Protein AF-A0A0F9JFP1-F1 (afdb_monomer)

Foldseek 3Di:
DDKDKDKDKDFDWDFDDADPVGTDTDGPDIFIKIKMKDKDQLPDPVSVVVQVVVCVVLVWDWDADPVRNMIMTIDIDPHTD

Mean predicted aligned error: 6.81 Å

Secondary structure (DSSP, 8-state):
-EEEEEEEEEEEEEEEEEETTEEEEEEEEEEEEEEEEEEEETT-HHHHHHHHHHHHHHT---EEETTTTEEEEEEE-SS--

Organism: NCBI:txid412755

Structure (mmCIF, N/CA/C/O backbone):
data_AF-A0A0F9JFP1-F1
#
_entry.id   AF-A0A0F9JFP1-F1
#
loop_
_atom_site.group_PDB
_atom_site.id
_atom_site.type_symbol
_atom_site.label_atom_id
_atom_site.label_alt_id
_atom_site.label_comp_id
_atom_site.label_asym_id
_atom_site.label_entity_id
_atom_site.label_seq_id
_atom_site.pdbx_PDB_ins_code
_atom_site.Cartn_x
_atom_site.Cartn_y
_atom_site.Cartn_z
_atom_site.occupancy
_atom_site.B_iso_or_equiv
_atom_site.auth_seq_id
_atom_site.auth_comp_id
_atom_site.auth_asym_id
_atom_site.auth_atom_id
_atom_site.pdbx_PDB_model_num
ATOM 1 N N . MET A 1 1 ? 14.082 3.470 -9.022 1.00 82.06 1 MET A N 1
ATOM 2 C CA . MET A 1 1 ? 13.096 3.173 -7.953 1.00 82.06 1 MET A CA 1
ATOM 3 C C . MET A 1 1 ? 13.450 3.857 -6.637 1.00 82.06 1 MET A C 1
ATOM 5 O O . MET A 1 1 ? 14.628 3.955 -6.313 1.00 82.06 1 MET A O 1
ATOM 9 N N . THR A 1 2 ? 12.440 4.266 -5.866 1.00 89.81 2 THR A N 1
ATOM 10 C CA . THR A 1 2 ? 12.593 4.919 -4.556 1.00 89.81 2 THR A CA 1
ATOM 11 C C . THR A 1 2 ? 11.703 4.239 -3.519 1.00 89.81 2 THR A C 1
ATOM 13 O O . THR A 1 2 ? 10.533 3.967 -3.779 1.00 89.81 2 THR A O 1
ATOM 16 N N . TRP A 1 3 ? 12.249 3.971 -2.332 1.00 89.88 3 TRP A N 1
ATOM 17 C CA . TRP A 1 3 ? 11.514 3.390 -1.208 1.00 89.88 3 TRP A CA 1
ATOM 18 C C . TRP A 1 3 ? 11.259 4.444 -0.137 1.00 89.88 3 TRP A C 1
ATOM 20 O O . TRP A 1 3 ? 12.177 5.151 0.276 1.00 89.88 3 TRP A O 1
ATOM 30 N N . THR A 1 4 ? 10.020 4.532 0.338 1.00 91.19 4 THR A N 1
ATOM 31 C CA . THR A 1 4 ? 9.640 5.416 1.444 1.00 91.19 4 THR A CA 1
ATOM 32 C C . THR A 1 4 ? 8.746 4.678 2.429 1.00 91.19 4 THR A C 1
ATOM 34 O O . THR A 1 4 ? 7.962 3.810 2.053 1.00 91.19 4 THR A O 1
ATOM 37 N N . THR A 1 5 ? 8.858 5.010 3.711 1.00 89.88 5 THR A N 1
ATOM 38 C CA . THR A 1 5 ? 8.022 4.433 4.768 1.00 89.88 5 THR A CA 1
ATOM 39 C C . THR A 1 5 ? 7.334 5.544 5.532 1.00 89.88 5 THR A C 1
ATOM 41 O O . THR A 1 5 ? 7.991 6.493 5.957 1.00 89.88 5 THR A O 1
ATOM 44 N N . ARG A 1 6 ? 6.029 5.409 5.755 1.00 90.50 6 ARG A N 1
ATOM 45 C CA . ARG A 1 6 ? 5.246 6.324 6.589 1.00 90.50 6 ARG A CA 1
ATOM 46 C C . ARG A 1 6 ? 4.433 5.550 7.613 1.00 90.50 6 ARG A C 1
ATOM 48 O O . ARG A 1 6 ? 4.072 4.396 7.391 1.00 90.50 6 ARG A O 1
ATOM 55 N N . VAL A 1 7 ? 4.131 6.196 8.732 1.00 86.75 7 VAL A N 1
ATOM 56 C CA . VAL A 1 7 ? 3.198 5.670 9.731 1.00 86.75 7 VAL A CA 1
ATOM 57 C C . VAL A 1 7 ? 1.870 6.393 9.551 1.00 86.75 7 VAL A C 1
ATOM 59 O O . VAL A 1 7 ? 1.835 7.621 9.522 1.00 86.75 7 VAL A O 1
ATOM 62 N N . ALA A 1 8 ? 0.788 5.638 9.399 1.00 85.62 8 ALA A N 1
ATOM 63 C CA . ALA A 1 8 ? -0.566 6.167 9.308 1.00 85.62 8 ALA A CA 1
ATOM 64 C C . ALA A 1 8 ? -1.381 5.700 10.515 1.00 85.62 8 ALA A C 1
ATOM 66 O O . ALA A 1 8 ? -1.314 4.534 10.889 1.00 85.62 8 ALA A O 1
ATOM 67 N N . SER A 1 9 ? -2.164 6.597 11.113 1.00 84.25 9 SER A N 1
ATOM 68 C CA . SER A 1 9 ? -3.063 6.259 12.219 1.00 84.25 9 SER A CA 1
ATOM 69 C C . SER A 1 9 ? -4.501 6.226 11.716 1.00 84.25 9 SER A C 1
ATOM 71 O O . SER A 1 9 ? -4.963 7.196 11.111 1.00 84.25 9 SER A O 1
ATOM 73 N N . ARG A 1 10 ? -5.213 5.120 11.949 1.00 84.38 10 ARG A N 1
ATOM 74 C CA . ARG A 1 10 ? -6.632 4.977 11.608 1.00 84.38 10 ARG A CA 1
ATOM 75 C C . ARG A 1 10 ? -7.455 4.832 12.893 1.00 84.38 10 ARG A C 1
ATOM 77 O O . ARG A 1 10 ? -7.217 3.889 13.652 1.00 84.38 10 ARG A O 1
ATOM 84 N N . PRO A 1 11 ? -8.426 5.726 13.148 1.00 87.62 11 PRO A N 1
ATOM 85 C CA . PRO A 1 11 ? -9.369 5.540 14.240 1.00 87.62 11 PRO A CA 1
ATOM 86 C C . PRO A 1 11 ? -10.310 4.370 13.936 1.00 87.62 11 PRO A C 1
ATOM 88 O O . PRO A 1 11 ? -10.807 4.228 12.815 1.00 87.62 11 PRO A O 1
ATOM 91 N N . ILE A 1 12 ? -10.553 3.545 14.948 1.00 87.00 12 ILE A N 1
ATOM 92 C CA . ILE A 1 12 ? -11.607 2.537 14.954 1.00 87.00 12 ILE A CA 1
ATOM 93 C C . ILE A 1 12 ? -12.785 3.115 15.717 1.00 87.00 12 ILE A C 1
ATOM 95 O O . ILE A 1 12 ? -12.646 3.632 16.828 1.00 87.00 12 ILE A O 1
ATOM 99 N N . PHE A 1 13 ? -13.942 3.048 15.075 1.00 89.75 13 PHE A N 1
ATOM 100 C CA . PHE A 1 13 ? -15.183 3.572 15.602 1.00 89.75 13 PHE A CA 1
ATOM 101 C C . PHE A 1 13 ? -16.102 2.421 15.983 1.00 89.75 13 PHE A C 1
ATOM 103 O O . PHE A 1 13 ? -16.310 1.505 15.190 1.00 89.75 13 PHE A O 1
ATOM 110 N N . GLN A 1 14 ? -16.691 2.519 17.167 1.00 91.00 14 GLN A N 1
ATOM 111 C CA . GLN A 1 14 ? -17.745 1.631 17.623 1.00 91.00 14 GLN A CA 1
ATOM 112 C C . GLN A 1 14 ? -19.071 2.386 17.587 1.00 91.00 14 GLN A C 1
ATOM 114 O O . GLN A 1 14 ? -19.155 3.542 18.020 1.00 91.00 14 GLN A O 1
ATOM 119 N N . TRP A 1 15 ? -20.110 1.749 17.049 1.00 92.31 15 TRP A N 1
ATOM 120 C CA . TRP A 1 15 ? -21.455 2.313 17.085 1.00 92.31 15 TRP A CA 1
ATOM 121 C C . TRP A 1 15 ? -21.917 2.439 18.540 1.00 92.31 15 TRP A C 1
ATOM 123 O O . TRP A 1 15 ? -21.821 1.489 19.314 1.00 92.31 15 TRP A O 1
ATOM 133 N N . ALA A 1 16 ? -22.376 3.631 18.913 1.00 91.31 16 ALA A N 1
ATOM 134 C CA . ALA A 1 16 ? -22.793 3.951 20.275 1.00 91.31 16 ALA A CA 1
ATOM 135 C C . ALA A 1 16 ? -24.319 4.013 20.425 1.00 91.31 16 ALA A C 1
ATOM 137 O O . ALA A 1 16 ? -24.834 3.803 21.520 1.00 91.31 16 ALA A O 1
ATOM 138 N N . GLY A 1 17 ? -25.039 4.344 19.353 1.00 92.75 17 GLY A N 1
ATOM 139 C CA . GLY A 1 17 ? -26.489 4.516 19.367 1.00 92.75 17 GLY A CA 1
ATOM 140 C C . GLY A 1 17 ? -26.967 5.451 18.260 1.00 92.75 17 GLY A C 1
ATOM 141 O O . GLY A 1 17 ? -26.168 6.162 17.654 1.00 92.75 17 GLY A O 1
ATOM 142 N N . THR A 1 18 ? -28.277 5.511 18.045 1.00 94.81 18 THR A N 1
ATOM 143 C CA . THR A 1 18 ? -28.913 6.423 17.079 1.00 94.81 18 THR A CA 1
ATOM 144 C C . THR A 1 18 ? -29.789 7.423 17.830 1.00 94.81 18 THR A C 1
ATOM 146 O O . THR A 1 18 ? -30.494 7.051 18.768 1.00 94.81 18 THR A O 1
ATOM 149 N N . ASN A 1 19 ? -29.746 8.702 17.453 1.00 90.56 19 ASN A N 1
ATOM 150 C CA . ASN A 1 19 ? -30.662 9.723 17.968 1.00 90.56 19 ASN A CA 1
ATOM 151 C C . ASN A 1 19 ? -31.360 10.471 16.819 1.00 90.56 19 ASN A C 1
ATOM 153 O O . ASN A 1 19 ? -31.170 10.151 15.649 1.00 90.56 19 ASN A O 1
ATOM 157 N N . GLN A 1 20 ? -32.154 11.495 17.146 1.00 92.00 20 GLN A N 1
ATOM 158 C CA . GLN A 1 20 ? -32.866 12.329 16.162 1.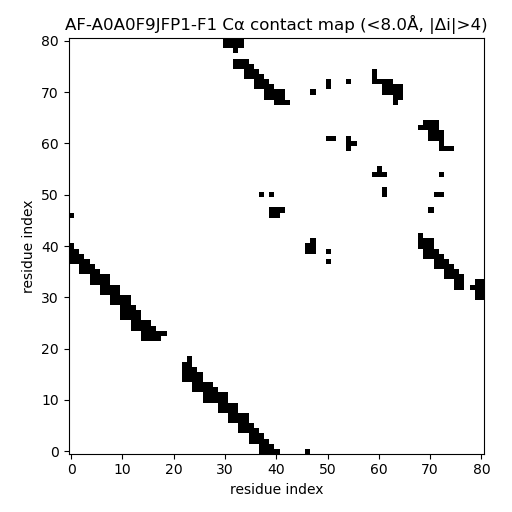00 92.00 20 GLN A CA 1
ATOM 159 C C . GLN A 1 20 ? -31.954 13.040 15.138 1.00 92.00 20 GLN A C 1
ATOM 161 O O . GLN A 1 20 ? -32.447 13.583 14.156 1.00 92.00 20 GLN A O 1
ATOM 166 N N . HIS A 1 21 ? -30.636 13.056 15.366 1.00 83.88 21 HIS A N 1
ATOM 167 C CA . HIS A 1 21 ? -29.626 13.634 14.477 1.00 83.88 21 HIS A CA 1
ATOM 168 C C . HIS A 1 21 ? -28.806 12.567 13.727 1.00 83.88 21 HIS A C 1
ATOM 170 O O . HIS A 1 21 ? -27.852 12.918 13.036 1.00 83.88 21 HIS A O 1
ATOM 176 N N . GLY A 1 22 ?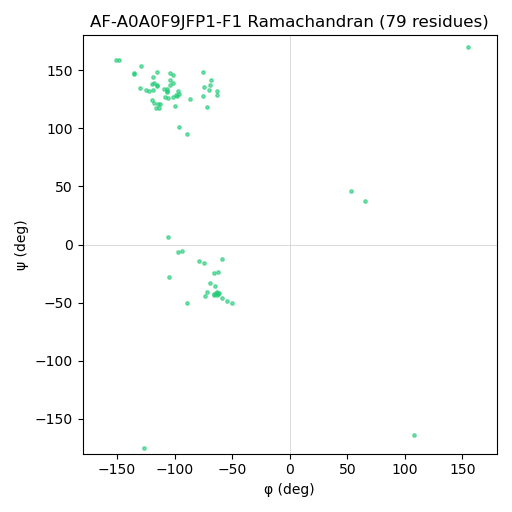 -29.169 11.285 13.846 1.00 92.31 22 GLY A N 1
ATOM 177 C CA . GLY A 1 22 ? -28.532 10.165 13.155 1.00 92.31 22 GLY A CA 1
ATOM 178 C C . GLY A 1 22 ? -27.686 9.268 14.059 1.00 92.31 22 GLY A C 1
ATOM 179 O O . GLY A 1 22 ? -27.806 9.272 15.289 1.00 92.31 22 GLY A O 1
ATOM 180 N N . ASP A 1 23 ? -26.846 8.454 13.424 1.00 94.00 23 ASP A N 1
ATOM 181 C CA . ASP A 1 23 ? -25.993 7.489 14.109 1.00 94.00 23 ASP A CA 1
ATOM 182 C C . ASP A 1 23 ? -24.811 8.164 14.798 1.00 94.00 23 ASP A C 1
ATOM 184 O O . ASP A 1 23 ? -24.107 9.006 14.236 1.00 94.00 23 ASP A O 1
ATOM 188 N N . ARG A 1 24 ? -24.559 7.743 16.034 1.00 90.81 24 ARG A N 1
ATOM 189 C CA . ARG A 1 24 ? -23.429 8.184 16.838 1.00 90.81 24 ARG A CA 1
ATOM 190 C C . ARG A 1 24 ? -22.413 7.064 16.924 1.00 90.81 24 ARG A C 1
ATOM 192 O O . ARG A 1 24 ? -22.729 5.939 17.303 1.00 90.81 24 ARG A O 1
ATOM 199 N N . TYR A 1 25 ? -21.168 7.422 16.657 1.00 92.56 25 TYR A N 1
ATOM 200 C CA . TYR A 1 25 ? -20.025 6.534 16.770 1.00 92.56 25 TYR A CA 1
ATOM 201 C C . TYR A 1 25 ? -19.043 7.101 17.795 1.00 92.56 25 TYR A C 1
ATOM 203 O O . TYR A 1 25 ? -18.797 8.309 17.827 1.00 92.56 25 TYR A O 1
ATOM 211 N N . LYS A 1 26 ? -18.484 6.240 18.644 1.00 91.31 26 LYS A N 1
ATOM 212 C CA . LYS A 1 26 ? -17.422 6.588 19.592 1.00 91.31 26 LYS A CA 1
ATOM 213 C C . LYS A 1 26 ? -16.094 6.047 19.070 1.00 91.31 26 LYS A C 1
ATOM 215 O O . LYS A 1 26 ? -16.049 4.949 18.527 1.00 91.31 26 LYS A O 1
ATOM 220 N N . ILE A 1 27 ? -15.015 6.810 19.239 1.00 89.06 27 ILE A N 1
ATOM 221 C CA . ILE A 1 27 ? -13.661 6.308 18.975 1.00 89.06 27 ILE A CA 1
ATOM 222 C C . ILE A 1 27 ? -13.313 5.315 20.083 1.00 89.06 27 ILE A C 1
ATOM 224 O O . ILE A 1 27 ? -13.286 5.690 21.256 1.00 89.06 27 ILE A O 1
ATOM 228 N N . GLU A 1 28 ? -13.076 4.067 19.703 1.00 89.06 28 GLU A N 1
ATOM 229 C CA . GLU A 1 28 ? -12.700 2.987 20.614 1.00 89.06 28 GLU A CA 1
ATOM 230 C C . GLU A 1 28 ? -11.178 2.928 20.767 1.00 89.06 28 GLU A C 1
ATOM 232 O O . GLU A 1 28 ? -10.650 2.991 21.873 1.00 89.06 28 GLU A O 1
ATOM 237 N N . GLU A 1 29 ? -10.469 2.909 19.639 1.00 87.25 29 GLU A N 1
ATOM 238 C CA . GLU A 1 29 ? -9.015 2.779 19.587 1.00 87.25 29 GLU A CA 1
ATOM 239 C C . GLU A 1 29 ? -8.457 3.538 18.372 1.00 87.25 29 GLU A C 1
ATOM 241 O O . GLU A 1 29 ? -9.162 3.806 17.394 1.00 87.25 29 GLU A O 1
ATOM 246 N N . ARG A 1 30 ? -7.167 3.882 18.406 1.00 85.06 30 ARG A N 1
ATOM 247 C CA . ARG A 1 30 ? -6.413 4.317 17.225 1.00 85.06 30 ARG A CA 1
ATOM 248 C C . ARG A 1 30 ? -5.354 3.276 16.906 1.00 85.06 30 ARG A C 1
ATOM 250 O O . ARG A 1 30 ? -4.444 3.078 17.701 1.00 85.06 30 ARG A O 1
ATOM 257 N N . LYS A 1 31 ? -5.451 2.656 15.730 1.00 86.31 31 LYS A N 1
ATOM 258 C CA . LYS A 1 31 ? -4.447 1.697 15.258 1.00 86.31 31 LYS A CA 1
ATOM 259 C C . LYS A 1 31 ? -3.450 2.390 14.346 1.00 86.31 31 LYS A C 1
ATOM 261 O O . LYS A 1 31 ? -3.847 3.076 13.402 1.00 86.31 31 LYS A O 1
ATOM 266 N N . ASN A 1 32 ? -2.164 2.204 14.622 1.00 86.25 32 ASN A N 1
ATOM 267 C CA . ASN A 1 32 ? -1.093 2.723 13.782 1.00 86.25 32 ASN A CA 1
ATOM 268 C C . ASN A 1 32 ? -0.611 1.638 12.829 1.00 86.25 32 ASN A C 1
ATOM 270 O O . ASN A 1 32 ? -0.314 0.529 13.253 1.00 86.25 32 ASN A O 1
ATOM 274 N N . PHE A 1 33 ? -0.482 1.969 11.554 1.00 85.94 33 PHE A N 1
ATOM 275 C CA . PHE A 1 33 ? -0.017 1.072 10.507 1.00 85.94 33 PHE A CA 1
ATOM 276 C C . PHE A 1 33 ? 1.273 1.621 9.914 1.00 85.94 33 PHE A C 1
ATOM 278 O O . PHE A 1 33 ? 1.390 2.826 9.670 1.00 85.94 33 PHE A O 1
ATOM 285 N N . ARG A 1 34 ? 2.241 0.742 9.644 1.00 87.25 34 ARG A N 1
ATOM 286 C CA . ARG A 1 34 ? 3.383 1.088 8.792 1.00 87.25 34 ARG A CA 1
ATOM 287 C C . ARG A 1 34 ? 2.995 0.828 7.348 1.00 87.25 34 ARG A C 1
ATOM 289 O O . ARG A 1 34 ? 2.584 -0.276 7.002 1.00 87.25 34 ARG A O 1
ATOM 296 N N . ILE A 1 35 ? 3.144 1.855 6.526 1.00 90.19 35 ILE A N 1
ATOM 297 C CA . ILE A 1 35 ? 2.924 1.795 5.088 1.00 90.19 35 ILE A CA 1
ATOM 298 C C . ILE A 1 35 ? 4.278 1.976 4.422 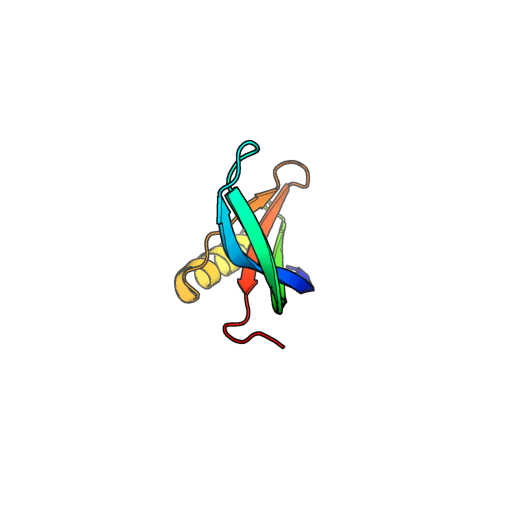1.00 90.19 35 ILE A C 1
ATOM 300 O O . ILE A 1 35 ? 4.956 2.987 4.622 1.00 90.19 35 ILE A O 1
ATOM 304 N N . ALA A 1 36 ? 4.666 0.984 3.637 1.00 91.62 36 ALA A N 1
ATOM 305 C CA . ALA A 1 36 ? 5.812 1.055 2.758 1.00 91.62 36 ALA A CA 1
ATOM 306 C C . ALA A 1 36 ? 5.347 1.385 1.339 1.00 91.62 36 ALA A C 1
ATOM 308 O O . ALA A 1 36 ? 4.477 0.703 0.805 1.00 91.62 36 ALA A O 1
ATOM 309 N N . LYS A 1 37 ? 5.934 2.416 0.733 1.00 93.38 37 LYS A N 1
ATOM 310 C CA . LYS A 1 37 ? 5.663 2.846 -0.638 1.00 93.38 37 LYS A CA 1
ATOM 311 C C . LYS A 1 37 ? 6.922 2.673 -1.481 1.00 93.38 37 LYS A C 1
ATOM 313 O O . LYS A 1 37 ? 7.932 3.334 -1.227 1.00 93.38 37 LYS A O 1
ATOM 318 N N . LEU A 1 38 ? 6.836 1.815 -2.494 1.00 94.38 38 LEU A N 1
ATOM 319 C CA . LEU A 1 38 ? 7.845 1.688 -3.545 1.00 94.38 38 LEU A CA 1
ATOM 320 C C . LEU A 1 38 ? 7.355 2.445 -4.770 1.00 94.38 38 LEU A C 1
ATOM 322 O O . LEU A 1 38 ? 6.307 2.099 -5.309 1.00 94.38 38 LEU A O 1
ATOM 326 N N . SER A 1 39 ? 8.103 3.452 -5.207 1.00 94.25 39 SER A N 1
ATOM 327 C CA . SER A 1 39 ? 7.785 4.241 -6.392 1.00 94.25 39 SER A CA 1
ATOM 328 C C . SER A 1 39 ? 8.818 4.071 -7.503 1.00 94.25 39 SER A C 1
ATOM 330 O O . SER A 1 39 ? 10.015 3.870 -7.275 1.00 94.25 39 SER A O 1
ATOM 332 N N . SER A 1 40 ? 8.339 4.171 -8.735 1.00 94.44 40 SER A N 1
ATOM 333 C CA . SER A 1 40 ? 9.113 4.122 -9.967 1.00 94.44 40 SER A CA 1
ATOM 334 C C . SER A 1 40 ? 8.652 5.219 -10.917 1.00 94.44 40 SER A C 1
ATOM 336 O O . SER A 1 40 ? 7.471 5.547 -10.970 1.00 94.44 40 SER A O 1
ATOM 338 N N . ASN A 1 41 ? 9.573 5.749 -11.717 1.00 93.50 41 ASN A N 1
ATOM 339 C CA . ASN A 1 41 ? 9.211 6.587 -12.853 1.00 93.50 41 ASN A CA 1
ATOM 340 C C . ASN A 1 41 ? 8.558 5.714 -13.941 1.00 93.50 41 ASN A C 1
ATOM 342 O O . ASN A 1 41 ? 9.103 4.661 -14.284 1.00 93.50 41 ASN A O 1
ATOM 346 N N . CYS A 1 42 ? 7.429 6.152 -14.500 1.00 91.69 42 CYS A N 1
ATOM 347 C CA . CYS A 1 42 ? 6.713 5.422 -15.551 1.00 91.69 42 CYS A CA 1
ATOM 348 C C . CYS A 1 42 ? 7.538 5.240 -16.839 1.00 91.69 42 CYS A C 1
ATOM 350 O O . CYS A 1 42 ? 7.305 4.293 -17.584 1.00 91.69 42 CYS A O 1
ATOM 352 N N . ASN A 1 43 ? 8.525 6.105 -17.091 1.00 91.94 43 ASN A N 1
ATOM 353 C CA . ASN A 1 43 ? 9.387 6.034 -18.275 1.00 91.94 43 ASN A CA 1
ATOM 354 C C . ASN A 1 43 ? 10.495 4.972 -18.160 1.00 91.94 43 ASN A C 1
ATOM 356 O O . ASN A 1 43 ? 11.135 4.633 -19.154 1.00 91.94 43 ASN A O 1
ATOM 360 N N . SER A 1 44 ? 10.748 4.445 -16.958 1.00 92.75 44 SER A N 1
ATOM 361 C CA . SER A 1 44 ? 11.768 3.418 -16.738 1.00 92.75 44 SER A CA 1
ATOM 362 C C . SER A 1 44 ? 11.165 2.024 -16.910 1.00 92.75 44 SER A C 1
ATOM 364 O O . SER A 1 44 ? 10.607 1.452 -15.975 1.00 92.75 44 S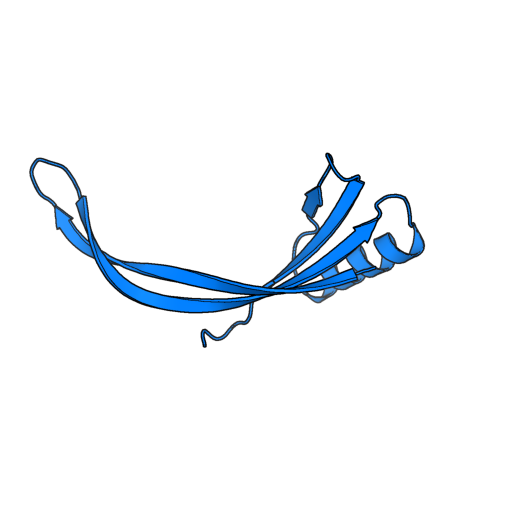ER A O 1
ATOM 366 N N . VAL A 1 45 ? 11.303 1.455 -18.112 1.00 93.12 45 VAL A N 1
ATOM 367 C CA . VAL A 1 45 ? 10.873 0.079 -18.433 1.00 93.12 45 VAL A CA 1
ATOM 368 C C . VAL A 1 45 ? 11.386 -0.973 -17.431 1.00 93.12 45 VAL A C 1
ATOM 370 O O . VAL A 1 45 ? 10.555 -1.740 -16.937 1.00 93.12 45 VAL A O 1
ATOM 373 N N . PRO A 1 46 ? 12.692 -1.042 -17.087 1.00 94.94 46 PRO A N 1
ATOM 374 C CA . PRO A 1 46 ? 13.177 -2.071 -16.162 1.00 94.94 46 PRO A CA 1
ATOM 375 C C . PRO A 1 46 ? 12.593 -1.909 -14.752 1.00 94.94 46 PRO A C 1
ATOM 377 O O . PRO A 1 46 ? 12.274 -2.901 -14.085 1.00 94.94 46 PRO A O 1
ATOM 380 N N . ASP A 1 47 ? 12.388 -0.666 -14.307 1.00 92.75 47 ASP A N 1
ATOM 381 C CA . ASP A 1 47 ? 11.813 -0.429 -12.989 1.00 92.75 47 ASP A CA 1
ATOM 382 C C . ASP A 1 47 ? 10.318 -0.794 -12.957 1.00 92.75 47 ASP A C 1
ATOM 384 O O . ASP A 1 47 ? 9.849 -1.433 -12.014 1.00 92.75 47 ASP A O 1
ATOM 388 N N . MET A 1 48 ? 9.575 -0.456 -14.016 1.00 94.00 48 MET A N 1
ATOM 389 C CA . MET A 1 48 ? 8.160 -0.807 -14.166 1.00 94.00 48 MET A CA 1
ATOM 390 C C . MET A 1 48 ? 7.934 -2.320 -14.199 1.00 94.00 48 MET A C 1
ATOM 392 O O . MET A 1 48 ? 7.019 -2.814 -13.543 1.00 94.00 48 MET A O 1
ATOM 396 N N . GLN A 1 49 ? 8.784 -3.074 -14.903 1.00 94.94 49 GLN A N 1
ATOM 397 C CA . GLN A 1 49 ? 8.718 -4.540 -14.912 1.00 94.94 49 GLN A CA 1
ATOM 398 C C . GLN A 1 49 ? 8.874 -5.116 -13.504 1.00 94.94 49 GLN A C 1
ATOM 400 O O . GLN A 1 49 ? 8.084 -5.960 -13.080 1.00 94.94 49 GLN A O 1
ATOM 405 N N . THR A 1 50 ? 9.858 -4.622 -12.755 1.00 94.06 50 THR A N 1
ATOM 406 C CA . THR A 1 50 ? 10.095 -5.061 -11.376 1.00 94.06 50 THR A CA 1
ATOM 407 C C . THR A 1 50 ? 8.911 -4.710 -10.472 1.00 94.06 50 THR A C 1
ATOM 409 O O . THR A 1 50 ? 8.479 -5.540 -9.673 1.00 94.06 50 THR A O 1
ATOM 412 N N . LEU A 1 51 ? 8.344 -3.510 -10.626 1.00 9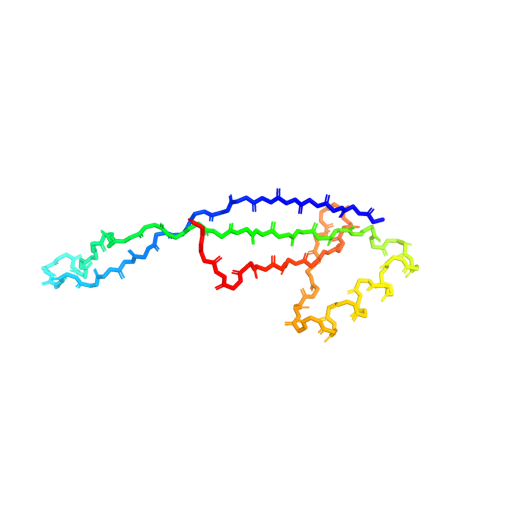3.75 51 LEU A N 1
ATOM 413 C CA . LEU A 1 51 ? 7.187 -3.054 -9.857 1.00 93.75 51 LEU A CA 1
ATOM 414 C C . LEU A 1 51 ? 5.945 -3.928 -10.112 1.00 93.75 51 LEU A C 1
ATOM 416 O O . LEU A 1 51 ? 5.265 -4.315 -9.163 1.00 93.75 51 LEU A O 1
ATOM 420 N N . ILE A 1 52 ? 5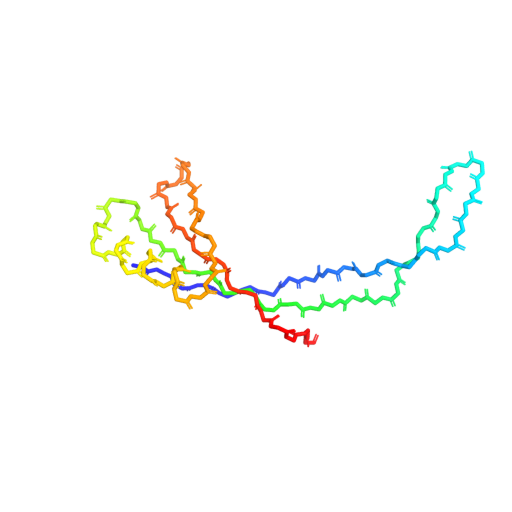.683 -4.289 -11.372 1.00 93.75 52 ILE A N 1
ATOM 421 C CA . ILE A 1 52 ? 4.572 -5.172 -11.767 1.00 93.75 52 ILE A CA 1
ATOM 422 C C . ILE A 1 52 ? 4.770 -6.588 -11.207 1.00 93.75 52 ILE A C 1
ATOM 424 O O . ILE A 1 52 ? 3.836 -7.177 -10.665 1.00 93.75 52 ILE A O 1
ATOM 428 N N . LEU A 1 53 ? 5.989 -7.129 -11.279 1.00 95.38 53 LEU A N 1
ATOM 429 C CA . LEU A 1 53 ? 6.302 -8.446 -10.714 1.00 95.38 53 LEU A CA 1
ATOM 430 C C . LEU A 1 53 ? 6.125 -8.476 -9.190 1.00 95.38 53 LEU A C 1
ATOM 432 O O . LEU A 1 53 ? 5.596 -9.446 -8.644 1.00 95.38 53 LEU A O 1
ATOM 436 N N . LEU A 1 54 ? 6.543 -7.412 -8.497 1.00 93.62 54 LEU A N 1
ATOM 437 C CA . LEU A 1 54 ? 6.343 -7.270 -7.055 1.00 93.62 54 LEU A CA 1
ATOM 438 C C . LEU A 1 54 ? 4.863 -7.134 -6.696 1.00 93.62 54 LEU A C 1
ATOM 440 O O . LEU A 1 54 ? 4.418 -7.784 -5.755 1.00 93.62 54 LEU A O 1
ATOM 444 N N . SER A 1 55 ? 4.107 -6.343 -7.459 1.00 94.31 55 SER A N 1
ATOM 445 C CA . SER A 1 55 ? 2.654 -6.209 -7.319 1.00 94.31 55 SER A CA 1
ATOM 446 C C . SER A 1 55 ? 1.957 -7.567 -7.385 1.00 94.31 55 SER A C 1
ATOM 448 O O . SER A 1 55 ? 1.196 -7.901 -6.480 1.00 94.31 55 SER A O 1
ATOM 450 N N . TYR A 1 56 ? 2.287 -8.383 -8.390 1.00 95.00 56 TYR A N 1
ATOM 451 C CA . TYR A 1 56 ? 1.726 -9.725 -8.536 1.00 95.00 56 TYR A CA 1
ATOM 452 C C . TYR A 1 56 ? 2.101 -10.643 -7.365 1.00 95.00 56 TYR A C 1
ATOM 454 O O . TYR A 1 56 ? 1.258 -11.358 -6.834 1.00 95.00 56 TYR A O 1
ATOM 462 N N . ARG A 1 57 ? 3.367 -10.618 -6.927 1.00 94.25 57 ARG A N 1
ATOM 463 C CA . ARG A 1 57 ? 3.847 -11.485 -5.839 1.00 94.25 57 ARG A CA 1
ATOM 464 C C . ARG A 1 57 ? 3.269 -11.116 -4.472 1.00 94.25 57 ARG A C 1
ATOM 466 O O . ARG A 1 57 ? 3.133 -11.993 -3.623 1.00 94.25 57 ARG A O 1
ATOM 473 N N . LEU A 1 58 ? 3.013 -9.832 -4.243 1.00 90.56 58 LEU A N 1
ATOM 474 C CA . LEU A 1 58 ? 2.500 -9.307 -2.978 1.00 90.56 58 LEU A CA 1
ATOM 475 C C . LEU A 1 58 ? 0.973 -9.186 -2.958 1.00 90.56 58 LEU A C 1
ATOM 477 O O . LEU A 1 58 ? 0.433 -8.855 -1.908 1.00 90.56 58 LEU A O 1
ATOM 481 N N . ASP A 1 59 ? 0.305 -9.450 -4.085 1.00 92.44 59 ASP A N 1
ATOM 482 C CA . ASP A 1 59 ? -1.134 -9.242 -4.276 1.00 92.44 59 ASP A CA 1
ATOM 483 C C . ASP A 1 59 ? -1.573 -7.806 -3.922 1.00 92.44 59 ASP A C 1
ATOM 485 O O . ASP A 1 59 ? -2.530 -7.559 -3.191 1.00 92.44 59 ASP A O 1
ATOM 489 N N . VAL A 1 60 ? -0.808 -6.824 -4.413 1.00 92.06 60 VAL A N 1
ATOM 490 C CA . VAL A 1 60 ? -1.054 -5.392 -4.183 1.00 92.06 60 VAL A CA 1
ATOM 491 C C . VAL A 1 60 ? -1.206 -4.687 -5.527 1.00 92.06 60 VAL A C 1
ATOM 493 O O . VAL A 1 60 ? -0.343 -4.863 -6.387 1.00 92.06 60 VAL A O 1
ATOM 496 N N . PRO A 1 61 ? -2.236 -3.849 -5.737 1.00 93.62 61 PRO A N 1
ATOM 497 C CA . PRO A 1 61 ? -2.415 -3.145 -7.001 1.00 93.62 61 PRO A CA 1
ATOM 498 C C . PRO A 1 61 ? -1.328 -2.088 -7.233 1.00 93.62 61 PRO A C 1
ATOM 500 O O . PRO A 1 61 ? -0.937 -1.360 -6.318 1.00 93.62 61 PRO A O 1
ATOM 503 N N . VAL A 1 62 ? -0.890 -1.959 -8.487 1.00 94.12 62 VAL A N 1
ATOM 504 C CA . VAL A 1 62 ? -0.078 -0.818 -8.930 1.00 94.12 62 VAL A CA 1
ATOM 505 C C . VAL A 1 62 ? -0.972 0.409 -9.069 1.00 94.12 62 VAL A C 1
ATOM 507 O O . VAL A 1 62 ? -1.986 0.376 -9.766 1.00 94.12 62 VAL A O 1
ATOM 510 N N . GLN A 1 63 ? -0.573 1.501 -8.429 1.00 94.56 63 GLN A N 1
ATOM 511 C CA . GLN A 1 63 ? -1.207 2.807 -8.550 1.00 94.56 63 GLN A CA 1
ATOM 512 C C . GLN A 1 63 ? -0.358 3.724 -9.430 1.00 94.56 63 GLN A C 1
ATOM 514 O O . GLN A 1 63 ? 0.871 3.639 -9.427 1.00 94.56 63 GLN A O 1
ATOM 519 N N . TYR A 1 64 ? -1.020 4.611 -10.170 1.00 93.81 64 TYR A N 1
ATOM 520 C CA . TYR A 1 64 ? -0.379 5.562 -11.072 1.00 93.81 64 TYR A CA 1
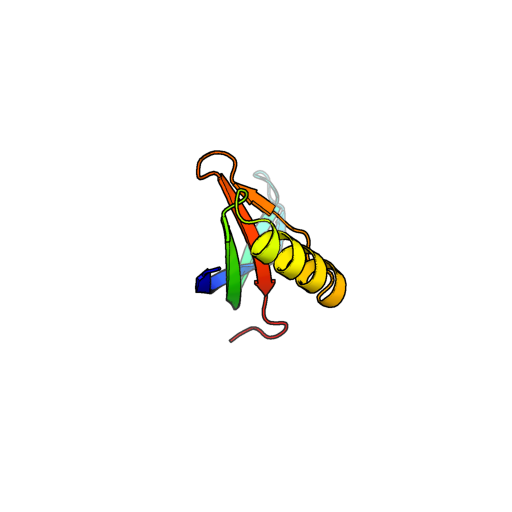ATOM 521 C C . TYR A 1 64 ? -0.721 6.982 -10.639 1.00 93.81 64 TYR A C 1
ATOM 523 O O . TYR A 1 64 ? -1.893 7.341 -10.531 1.00 93.81 64 TYR A O 1
ATOM 531 N N . ASP A 1 65 ? 0.311 7.782 -10.409 1.00 92.31 65 ASP A N 1
ATOM 532 C CA . ASP A 1 65 ? 0.213 9.224 -10.274 1.00 92.31 65 ASP A CA 1
ATOM 533 C C . ASP A 1 65 ? 0.547 9.867 -11.621 1.00 92.31 65 ASP A C 1
ATOM 535 O O . ASP A 1 65 ? 1.709 9.956 -12.031 1.00 92.31 65 ASP A O 1
ATOM 539 N N . PHE A 1 66 ? -0.499 10.273 -12.336 1.00 87.44 66 PHE A N 1
ATOM 540 C CA . PHE A 1 66 ? -0.367 10.881 -13.657 1.00 87.44 66 PHE A CA 1
ATOM 541 C C . PHE A 1 66 ? 0.149 12.320 -13.609 1.00 87.44 66 PHE A C 1
ATOM 543 O O . PHE A 1 66 ? 0.599 12.813 -14.640 1.00 87.44 66 PHE A O 1
ATOM 550 N N . ASN A 1 67 ? 0.115 12.983 -12.448 1.00 89.94 67 ASN A N 1
ATOM 551 C CA . ASN A 1 67 ? 0.648 14.340 -12.323 1.00 89.94 67 ASN A CA 1
ATOM 552 C C . ASN A 1 67 ? 2.179 14.314 -12.334 1.00 89.94 67 ASN A C 1
ATOM 554 O O . ASN A 1 67 ? 2.808 15.086 -13.052 1.00 89.94 67 ASN A O 1
ATOM 558 N N . ASP A 1 68 ? 2.756 13.368 -11.593 1.00 88.69 68 ASP A N 1
ATOM 559 C CA . ASP A 1 68 ? 4.207 13.249 -11.426 1.00 88.69 68 ASP A CA 1
ATOM 560 C C . ASP A 1 68 ? 4.843 12.221 -12.379 1.00 88.69 68 ASP A C 1
ATOM 562 O O . ASP A 1 68 ? 6.067 12.093 -12.441 1.00 88.69 68 ASP A O 1
ATOM 566 N N . GLY A 1 69 ? 4.032 11.466 -13.131 1.00 90.88 69 GLY A N 1
ATOM 567 C CA . GLY A 1 69 ? 4.515 10.404 -14.018 1.00 90.88 69 GLY A CA 1
ATOM 568 C C . GLY A 1 69 ? 5.155 9.247 -13.246 1.00 90.88 69 GLY A C 1
ATOM 569 O O . GLY A 1 69 ? 6.167 8.681 -13.673 1.00 90.88 69 GLY A O 1
ATOM 570 N N . VAL A 1 70 ? 4.586 8.916 -12.086 1.00 94.62 70 VAL A N 1
ATOM 571 C CA . VAL A 1 70 ? 5.125 7.932 -11.143 1.00 94.62 70 VAL A CA 1
ATOM 572 C C . VAL A 1 70 ? 4.136 6.787 -10.962 1.00 94.62 70 VAL A C 1
ATOM 574 O O . VAL A 1 70 ? 2.959 7.002 -10.702 1.00 94.62 70 VAL A O 1
ATOM 577 N N . ALA A 1 71 ? 4.625 5.554 -11.023 1.00 94.56 71 ALA A N 1
ATOM 578 C CA . ALA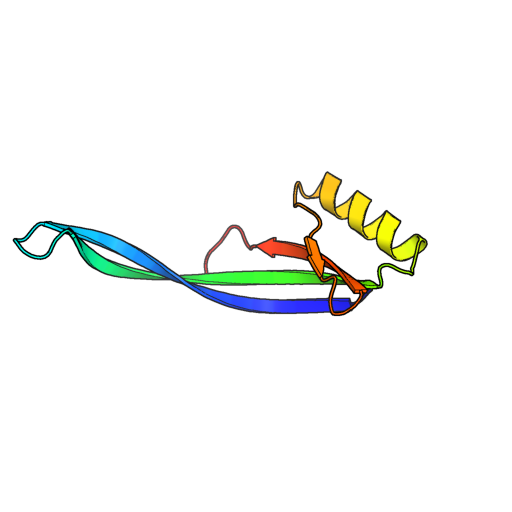 A 1 71 ? 3.888 4.373 -10.597 1.00 94.56 71 ALA A CA 1
ATOM 579 C C . ALA A 1 71 ? 4.377 3.935 -9.216 1.00 94.56 71 ALA A C 1
ATOM 581 O O . ALA A 1 71 ? 5.561 4.067 -8.897 1.00 94.56 71 ALA A O 1
ATOM 582 N N . PHE A 1 72 ? 3.493 3.407 -8.378 1.00 95.31 72 PHE A N 1
ATOM 583 C CA . PHE A 1 72 ? 3.874 2.935 -7.055 1.00 95.31 72 PHE A CA 1
ATOM 584 C C . PHE A 1 72 ? 2.998 1.791 -6.550 1.00 95.31 72 PHE A C 1
ATOM 586 O O . PHE A 1 72 ? 1.865 1.609 -6.987 1.00 95.31 72 PHE A O 1
ATOM 593 N N . ILE A 1 73 ? 3.534 1.033 -5.598 1.00 95.44 73 ILE A N 1
ATOM 594 C CA . ILE A 1 73 ? 2.792 0.058 -4.791 1.00 95.44 73 ILE A CA 1
ATOM 595 C C . ILE A 1 73 ? 2.872 0.472 -3.322 1.00 95.44 73 ILE A C 1
ATOM 597 O O . ILE A 1 73 ? 3.902 0.990 -2.878 1.00 95.44 73 ILE A O 1
ATOM 601 N N . GLU A 1 74 ? 1.799 0.247 -2.565 1.00 92.94 74 GLU A N 1
ATOM 602 C CA . GLU A 1 74 ? 1.764 0.471 -1.117 1.00 92.94 74 GLU A CA 1
ATOM 603 C C . GLU A 1 74 ? 1.501 -0.843 -0.378 1.00 92.94 74 GLU A C 1
ATOM 605 O O . GLU A 1 74 ? 0.478 -1.489 -0.580 1.00 92.94 74 GLU A O 1
ATOM 610 N N . VAL A 1 75 ? 2.416 -1.223 0.511 1.00 90.12 75 VAL A N 1
ATOM 611 C CA . VAL A 1 75 ? 2.300 -2.419 1.351 1.00 90.12 75 VAL A CA 1
ATOM 612 C C . VAL A 1 75 ? 2.041 -1.984 2.787 1.00 90.12 75 VAL A C 1
ATOM 614 O O . VAL A 1 75 ? 2.788 -1.177 3.345 1.00 90.12 75 VAL A O 1
ATOM 617 N N . VAL A 1 76 ? 0.986 -2.526 3.391 1.00 88.31 76 VAL A N 1
ATOM 618 C CA . VAL A 1 76 ? 0.567 -2.203 4.761 1.00 88.31 76 VAL A CA 1
ATOM 619 C C . VAL A 1 76 ? 0.969 -3.334 5.705 1.00 88.31 76 VAL A C 1
ATOM 621 O O . VAL A 1 76 ? 0.799 -4.509 5.384 1.00 88.31 76 VAL A O 1
ATOM 624 N N . SER A 1 77 ? 1.497 -2.996 6.884 1.00 84.38 77 SER A N 1
ATOM 625 C CA . SER A 1 77 ? 1.791 -3.990 7.918 1.00 84.38 77 SER A CA 1
ATOM 626 C C . SER A 1 77 ? 0.512 -4.677 8.412 1.00 84.38 77 SER A C 1
ATOM 628 O O . SER A 1 77 ? -0.461 -4.013 8.761 1.00 84.38 77 SER A O 1
ATOM 630 N N . VAL A 1 78 ? 0.536 -6.013 8.496 1.00 72.62 78 VAL A N 1
ATOM 631 C CA . VAL A 1 78 ? -0.596 -6.828 8.990 1.00 72.62 78 VAL A CA 1
ATOM 632 C C . VAL A 1 78 ? -0.880 -6.573 10.481 1.00 72.62 78 VAL A C 1
ATOM 634 O O . VAL A 1 78 ? -2.004 -6.746 10.943 1.00 72.62 78 VAL A O 1
ATOM 637 N N . GLY A 1 79 ? 0.124 -6.113 11.234 1.00 59.72 79 GLY A N 1
ATOM 638 C CA . GLY A 1 79 ? -0.005 -5.703 12.632 1.00 59.72 79 GLY A CA 1
ATOM 639 C C . GLY A 1 79 ? -0.067 -4.186 12.787 1.00 59.72 79 GLY A C 1
ATOM 640 O O . GLY A 1 79 ? 0.680 -3.459 12.118 1.00 59.72 79 GLY A O 1
ATOM 641 N N . ALA A 1 80 ? -0.942 -3.729 13.686 1.00 55.50 80 ALA A N 1
ATOM 642 C CA . ALA A 1 80 ? -0.874 -2.377 14.222 1.00 55.50 80 ALA A CA 1
ATOM 643 C C . ALA A 1 80 ? 0.274 -2.275 15.244 1.00 55.50 80 ALA A C 1
ATOM 645 O O . ALA A 1 80 ? 0.596 -3.270 15.895 1.00 55.50 80 ALA A O 1
ATOM 646 N N . ILE A 1 81 ? 0.898 -1.101 15.348 1.00 54.88 81 ILE A N 1
ATOM 647 C CA . ILE A 1 81 ? 1.987 -0.797 16.299 1.00 54.88 81 ILE A CA 1
ATOM 648 C C . ILE A 1 81 ? 1.442 -0.039 17.496 1.00 54.88 81 ILE A C 1
ATOM 650 O O . ILE A 1 81 ? 0.684 0.938 17.257 1.00 54.88 81 ILE A O 1
#

Nearest PDB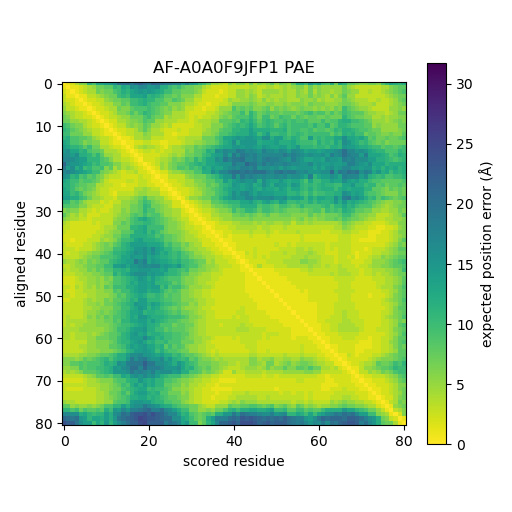 structures (foldseek):
  5t8d-assembly1_A  TM=4.993E-01  e=1.616E-01  synthetic construct
  1k3s-assembly1_B  TM=5.295E-01  e=6.936E-01  Salmonella enterica
  1k3s-assembly1_A  TM=4.293E-01  e=2.857E-01  Salmonella enterica
  1zvp-assembly2_C  TM=3.906E-01  e=2.857E-01  Vibrio cholerae
  8env-assembly1_I  TM=3.823E-01  e=9.521E-01  Pseudomonas phage vB_PaeM_E217

Radius of gyration: 18.05 Å; Cα contacts (8 Å, |Δi|>4): 146; chains: 1; bounding box: 46×26×39 Å

Solvent-accessible surface area (backbone atoms only — not comparable to full-atom values): 4765 Å² total; per-residue (Å²): 115,48,80,49,77,50,78,47,76,46,77,40,70,40,82,71,52,73,55,102,89,43,81,40,68,41,80,74,49,74,45,28,30,47,36,38,36,44,36,28,51,65,85,38,63,74,48,46,52,52,51,53,53,47,23,66,76,68,75,37,72,78,44,74,42,81,90,79,45,33,32,33,39,70,49,69,50,95,56,69,108

Sequence (81 aa):
MTWTTRVASRPIFQWAGTNQHGDRYKIEERKNFRIAKLSSNCNSVPDMQTLILLSYRLDVPVQYDFNDGVAFIEVVSVGAI

pLDDT: mean 89.57, std 7.5, range [54.88, 95.44]